Protein AF-A0A434DUI4-F1 (afdb_monomer_lite)

Secondary structure (DSSP, 8-state):
--HHHHHHHHHHHHHHHTT-HHHHHHHHHHHHHHHHHHHHHH--SSS--HHHHHHHHHHHHHHTGGG--SS--

Radius of gyration: 13.3 Å; chains: 1; bounding box: 27×19×39 Å

Foldseek 3Di:
DDVVLVVLLLVLLVVVVVPPVVSVVVSLVSQLVVQLVVLVVVCPDDDDDSVVSSVVVSVVCVVCSVVDDNPPD

Structure (mmCIF, N/CA/C/O backbone):
data_AF-A0A434DUI4-F1
#
_entry.id   AF-A0A434DUI4-F1
#
loop_
_atom_site.group_PDB
_atom_site.id
_atom_site.type_symbol
_atom_site.label_atom_id
_atom_site.label_alt_id
_atom_site.label_comp_id
_atom_site.label_asym_id
_atom_site.label_entity_id
_atom_site.label_seq_id
_atom_site.pdbx_PDB_ins_code
_atom_site.Cartn_x
_atom_site.Cartn_y
_atom_site.Cartn_z
_atom_site.occupancy
_atom_site.B_iso_or_equiv
_atom_site.auth_seq_id
_atom_site.auth_comp_id
_atom_site.auth_asym_id
_atom_site.auth_atom_id
_atom_site.pdbx_PDB_model_num
ATOM 1 N N . MET A 1 1 ? 13.220 4.045 0.849 1.00 68.44 1 MET A N 1
ATOM 2 C CA . MET A 1 1 ? 12.355 3.931 2.031 1.00 68.44 1 MET A CA 1
ATOM 3 C C . MET A 1 1 ? 13.191 4.371 3.206 1.00 68.44 1 MET A C 1
ATOM 5 O O . MET A 1 1 ? 14.286 3.850 3.378 1.00 68.44 1 MET A O 1
ATOM 9 N N . THR A 1 2 ? 12.752 5.411 3.892 1.00 84.12 2 THR A N 1
ATOM 10 C CA . THR A 1 2 ? 13.407 5.962 5.080 1.00 84.12 2 THR A CA 1
ATOM 11 C C . THR A 1 2 ? 12.749 5.387 6.335 1.00 84.12 2 THR A C 1
ATOM 13 O O . THR A 1 2 ? 11.607 4.938 6.265 1.00 84.12 2 THR A O 1
ATOM 16 N N . GLY A 1 3 ? 13.407 5.456 7.497 1.00 83.88 3 GLY A N 1
ATOM 17 C CA . GLY A 1 3 ? 12.776 5.043 8.763 1.00 83.88 3 GLY A CA 1
ATOM 18 C C . GLY A 1 3 ? 11.506 5.842 9.105 1.00 83.88 3 GLY A C 1
ATOM 19 O O . GLY A 1 3 ? 10.610 5.340 9.775 1.00 83.88 3 GLY A O 1
ATOM 20 N N . LYS A 1 4 ? 11.371 7.070 8.580 1.00 87.19 4 LYS A N 1
ATOM 21 C CA . LYS A 1 4 ? 10.139 7.869 8.701 1.00 87.19 4 LYS A CA 1
ATOM 22 C C . LYS A 1 4 ? 8.983 7.285 7.885 1.00 87.19 4 LYS A C 1
ATOM 24 O O . LYS A 1 4 ? 7.848 7.319 8.349 1.00 87.19 4 LYS A O 1
ATOM 29 N N . ASP A 1 5 ? 9.268 6.745 6.697 1.00 91.06 5 ASP A N 1
ATOM 30 C CA . ASP A 1 5 ? 8.250 6.093 5.864 1.00 91.06 5 ASP A CA 1
ATOM 31 C C . ASP A 1 5 ? 7.705 4.841 6.562 1.00 91.06 5 ASP A C 1
ATOM 33 O O . ASP A 1 5 ? 6.500 4.616 6.574 1.00 91.06 5 ASP A O 1
ATOM 37 N N . GLU A 1 6 ? 8.583 4.056 7.187 1.00 91.44 6 GLU A N 1
ATOM 38 C CA . GLU A 1 6 ? 8.213 2.842 7.919 1.00 91.44 6 GLU A CA 1
ATOM 39 C C . GLU A 1 6 ? 7.325 3.137 9.135 1.00 91.44 6 GLU A C 1
ATOM 41 O O . GLU A 1 6 ? 6.275 2.508 9.302 1.00 91.44 6 GLU A O 1
ATOM 46 N N . ALA A 1 7 ? 7.700 4.125 9.954 1.00 93.12 7 ALA A N 1
ATOM 47 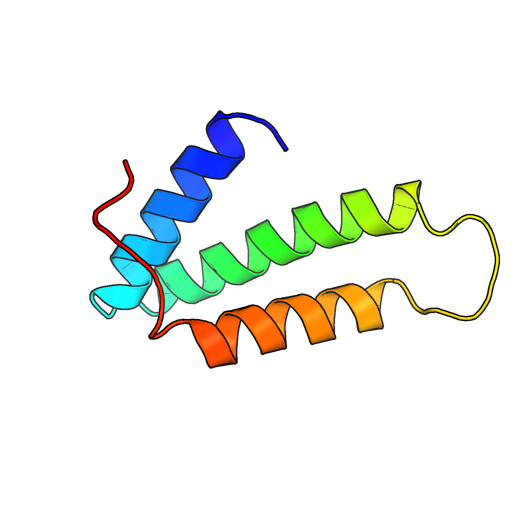C CA . ALA A 1 7 ? 6.912 4.534 11.115 1.00 93.12 7 ALA A CA 1
ATOM 48 C C . ALA A 1 7 ? 5.509 5.020 10.714 1.00 93.12 7 ALA A C 1
ATOM 50 O O . ALA A 1 7 ? 4.510 4.646 11.334 1.00 93.12 7 ALA A O 1
ATOM 51 N N . GLU A 1 8 ? 5.415 5.814 9.645 1.00 94.94 8 GLU A N 1
ATOM 52 C CA . GLU A 1 8 ? 4.137 6.338 9.164 1.00 94.94 8 GLU A CA 1
ATOM 53 C C . GLU A 1 8 ? 3.252 5.246 8.550 1.00 94.94 8 GLU A C 1
ATOM 55 O O . GLU A 1 8 ? 2.060 5.178 8.854 1.00 94.94 8 GLU A O 1
ATOM 60 N N . LEU A 1 9 ? 3.814 4.351 7.731 1.00 95.31 9 LEU A N 1
ATOM 61 C CA . LEU A 1 9 ? 3.070 3.208 7.197 1.00 95.31 9 LEU A CA 1
ATOM 62 C C . LEU A 1 9 ? 2.574 2.288 8.318 1.00 95.31 9 LEU A C 1
ATOM 64 O O . LEU A 1 9 ? 1.425 1.849 8.284 1.00 95.31 9 LEU A O 1
ATOM 68 N N . SER A 1 10 ? 3.397 2.053 9.342 1.00 94.31 10 SER A N 1
ATOM 69 C CA . SER A 1 10 ? 3.017 1.257 10.514 1.00 94.31 10 SER A CA 1
ATOM 70 C C . SER A 1 10 ? 1.870 1.903 11.291 1.00 94.31 10 SER A C 1
ATOM 72 O O . SER A 1 10 ? 0.917 1.218 11.669 1.00 94.31 10 SER A O 1
ATOM 74 N N . ARG A 1 11 ? 1.915 3.226 11.494 1.00 95.44 11 ARG A N 1
ATOM 75 C CA . ARG A 1 11 ? 0.836 3.991 12.136 1.00 95.44 11 ARG A CA 1
ATOM 76 C C . ARG A 1 11 ? -0.473 3.878 11.353 1.00 95.44 11 ARG A C 1
ATOM 78 O O . ARG A 1 11 ? -1.510 3.581 11.944 1.00 95.44 11 ARG A O 1
ATOM 85 N N . LEU A 1 12 ? -0.423 4.078 10.035 1.00 96.69 12 LEU A N 1
ATOM 86 C CA . LEU A 1 12 ? -1.599 3.997 9.166 1.00 96.69 12 LEU A CA 1
ATOM 87 C C . LEU A 1 12 ? -2.186 2.580 9.126 1.00 96.69 12 LEU A C 1
ATOM 89 O O . LEU A 1 12 ? -3.399 2.423 9.231 1.00 96.69 12 LEU A O 1
ATOM 93 N N . MET A 1 13 ? -1.346 1.543 9.048 1.00 95.38 13 MET A N 1
ATOM 94 C CA . MET A 1 13 ? -1.800 0.149 9.042 1.00 95.38 13 MET A CA 1
ATOM 95 C C . MET A 1 13 ? -2.459 -0.249 10.370 1.00 95.38 13 MET A C 1
ATOM 97 O O . MET A 1 13 ? -3.480 -0.935 10.375 1.00 95.38 13 MET A O 1
ATOM 101 N N . ARG A 1 14 ? -1.931 0.221 11.509 1.00 94.31 14 ARG A N 1
ATOM 102 C CA . ARG A 1 14 ? -2.546 -0.001 12.830 1.00 94.31 14 ARG A CA 1
ATOM 103 C C . ARG A 1 14 ? -3.924 0.654 12.931 1.00 94.31 14 ARG A C 1
ATOM 105 O O . ARG A 1 14 ? -4.865 -0.009 13.359 1.00 94.31 14 ARG A O 1
ATOM 112 N N . ALA A 1 15 ? -4.056 1.907 12.493 1.00 95.31 15 ALA A N 1
ATOM 113 C CA . ALA A 1 15 ? -5.346 2.600 12.447 1.00 95.31 15 ALA A CA 1
ATOM 114 C C . ALA A 1 15 ? -6.334 1.897 11.499 1.00 95.31 15 ALA A C 1
ATOM 116 O O . ALA A 1 15 ? -7.487 1.673 11.860 1.00 95.31 15 ALA A O 1
ATOM 117 N N . ALA A 1 16 ? -5.860 1.452 10.333 1.00 95.25 16 ALA A N 1
ATOM 118 C CA . ALA A 1 16 ? -6.655 0.665 9.402 1.00 95.25 16 ALA A CA 1
ATOM 119 C C . ALA A 1 16 ? -7.186 -0.618 10.049 1.00 95.25 16 ALA A C 1
ATOM 121 O O . ALA A 1 16 ? -8.370 -0.917 9.940 1.00 95.25 16 ALA A O 1
ATOM 122 N N . ILE A 1 17 ? -6.347 -1.394 10.737 1.00 93.88 17 ILE A N 1
ATOM 123 C CA . ILE A 1 17 ? -6.781 -2.616 11.440 1.00 93.88 17 ILE A CA 1
ATOM 124 C C . ILE A 1 17 ? -7.819 -2.303 12.526 1.00 93.88 17 ILE A C 1
ATOM 126 O O . ILE A 1 17 ? -8.745 -3.086 12.709 1.00 93.88 17 ILE A O 1
ATOM 130 N N . ALA A 1 18 ? -7.721 -1.141 13.177 1.00 93.81 18 ALA A N 1
ATOM 131 C CA . ALA A 1 18 ? -8.713 -0.658 14.138 1.00 93.81 18 ALA A CA 1
ATOM 132 C C . ALA A 1 18 ? -10.032 -0.162 13.499 1.00 93.81 18 ALA A C 1
ATOM 134 O O . ALA A 1 18 ? -10.931 0.261 14.221 1.00 93.81 18 ALA A O 1
ATOM 135 N N . GLY A 1 19 ? -10.165 -0.219 12.168 1.00 95.00 19 GLY A N 1
ATOM 136 C CA . GLY A 1 19 ? -11.386 0.131 11.435 1.00 95.00 19 GLY A CA 1
ATOM 137 C C . GLY A 1 19 ? -11.339 1.470 10.694 1.00 95.00 19 GLY A C 1
ATOM 138 O O . GLY A 1 19 ? -12.326 1.835 10.062 1.00 95.00 19 GLY A O 1
ATOM 139 N N . ASP A 1 20 ? -10.219 2.199 10.719 1.00 97.38 20 ASP A N 1
ATOM 140 C CA . ASP A 1 20 ? -10.095 3.464 9.986 1.00 97.38 20 ASP A CA 1
ATOM 141 C C . ASP A 1 20 ? -9.829 3.223 8.488 1.00 97.38 20 ASP A C 1
ATOM 143 O O . ASP A 1 20 ? -8.696 3.029 8.033 1.00 97.38 20 ASP A O 1
ATOM 147 N N . GLU A 1 21 ? -10.894 3.248 7.690 1.00 96.31 21 GLU A N 1
ATOM 148 C CA . GLU A 1 21 ? -10.809 3.085 6.236 1.00 96.31 21 GLU A CA 1
ATOM 149 C C . GLU A 1 21 ? -10.024 4.208 5.543 1.00 96.31 21 GLU A C 1
ATOM 151 O O . GLU A 1 21 ? -9.364 3.961 4.529 1.00 96.31 21 GLU A O 1
ATOM 156 N N . LYS A 1 22 ? -10.035 5.434 6.088 1.00 98.12 22 LYS A N 1
ATOM 157 C CA . LYS A 1 22 ? -9.268 6.552 5.517 1.00 98.12 22 LYS A CA 1
ATOM 158 C C . LYS A 1 22 ? -7.777 6.320 5.715 1.00 98.12 22 LYS A C 1
ATOM 160 O O . LYS A 1 22 ? -7.011 6.472 4.764 1.00 98.12 22 LYS A O 1
ATOM 165 N N . ALA A 1 23 ? -7.382 5.863 6.904 1.00 97.69 23 ALA A N 1
ATOM 166 C CA . ALA A 1 23 ? -6.005 5.463 7.170 1.00 97.69 23 ALA A CA 1
ATOM 167 C C . ALA A 1 23 ? -5.553 4.332 6.237 1.00 97.69 23 ALA A C 1
ATOM 169 O O . ALA A 1 23 ? -4.413 4.336 5.770 1.00 97.69 23 ALA A O 1
ATOM 170 N N . TYR A 1 24 ? -6.449 3.398 5.901 1.00 97.62 24 TYR A N 1
ATOM 171 C CA . TYR A 1 24 ? -6.139 2.334 4.949 1.00 97.62 24 TYR A CA 1
ATOM 172 C C . TYR A 1 24 ? -5.937 2.853 3.518 1.00 97.62 24 TYR A C 1
ATOM 174 O O . TYR A 1 24 ? -4.977 2.469 2.847 1.00 97.62 24 TYR A O 1
ATOM 182 N N . ALA A 1 25 ? -6.789 3.770 3.057 1.00 97.81 25 ALA A N 1
ATOM 183 C CA . ALA A 1 25 ? -6.616 4.410 1.756 1.00 97.81 25 ALA A CA 1
ATOM 184 C C . ALA A 1 25 ? -5.291 5.189 1.679 1.00 97.81 25 ALA A C 1
ATOM 186 O O . ALA A 1 25 ? -4.562 5.088 0.689 1.00 97.81 25 ALA A O 1
ATOM 187 N N . ASP A 1 26 ? -4.939 5.923 2.737 1.00 98.25 26 ASP A N 1
ATOM 188 C CA . ASP A 1 26 ? -3.677 6.663 2.816 1.00 98.25 26 ASP A CA 1
ATOM 189 C C . ASP A 1 26 ? -2.457 5.736 2.870 1.00 98.25 26 ASP A C 1
ATOM 191 O O . ASP A 1 26 ? -1.449 6.000 2.206 1.00 98.25 26 ASP A O 1
ATOM 195 N N . PHE A 1 27 ? -2.562 4.615 3.588 1.00 97.75 27 PHE A N 1
ATOM 196 C CA . PHE A 1 27 ? -1.551 3.560 3.595 1.00 97.75 27 PHE A CA 1
ATOM 197 C C . PHE A 1 27 ? -1.290 3.021 2.180 1.00 97.75 27 PHE A C 1
ATOM 199 O O . PHE A 1 27 ? -0.133 2.948 1.750 1.00 97.75 27 PHE A O 1
ATOM 206 N N . LEU A 1 28 ? -2.347 2.682 1.431 1.00 97.69 28 LEU A N 1
ATOM 207 C CA . LEU A 1 28 ? -2.220 2.148 0.072 1.00 97.69 28 LEU A CA 1
ATOM 208 C C . LEU A 1 28 ? -1.624 3.185 -0.886 1.00 97.69 28 LEU A C 1
ATOM 210 O O . LEU A 1 28 ? -0.715 2.853 -1.645 1.00 97.69 28 LEU A O 1
ATOM 214 N N . ARG A 1 29 ? -2.056 4.452 -0.815 1.00 98.00 29 ARG A N 1
ATOM 215 C CA . ARG A 1 29 ? -1.506 5.544 -1.645 1.00 98.00 29 ARG A CA 1
ATOM 216 C C . ARG A 1 29 ? -0.006 5.735 -1.426 1.00 98.00 29 ARG A C 1
ATOM 218 O O . ARG A 1 29 ? 0.751 5.846 -2.391 1.00 98.00 29 ARG A O 1
ATOM 225 N N . ARG A 1 30 ? 0.437 5.762 -0.165 1.00 97.38 30 ARG A N 1
ATOM 226 C CA . ARG A 1 30 ? 1.861 5.919 0.177 1.00 97.38 30 ARG A CA 1
ATOM 227 C C . ARG A 1 30 ? 2.679 4.704 -0.247 1.00 97.38 30 ARG A C 1
ATOM 229 O O . ARG A 1 30 ? 3.732 4.867 -0.861 1.00 97.38 30 ARG A O 1
ATOM 236 N N . THR A 1 31 ? 2.173 3.501 0.016 1.00 97.06 31 THR A N 1
ATOM 237 C CA . THR A 1 31 ? 2.809 2.253 -0.427 1.00 97.06 31 THR A CA 1
ATOM 238 C C . THR A 1 31 ? 2.962 2.226 -1.948 1.00 97.06 31 THR A C 1
ATOM 240 O O . THR A 1 31 ? 4.055 1.958 -2.441 1.00 97.06 31 THR A O 1
ATOM 243 N N . ALA A 1 32 ? 1.924 2.606 -2.698 1.00 97.00 32 ALA A N 1
ATOM 244 C CA . ALA A 1 32 ? 1.969 2.687 -4.157 1.00 97.00 32 ALA A CA 1
ATOM 245 C C . ALA A 1 32 ? 3.081 3.624 -4.652 1.00 97.00 32 ALA A C 1
ATOM 247 O O . ALA A 1 32 ? 3.840 3.265 -5.549 1.00 97.00 32 ALA A O 1
ATOM 248 N N . ALA A 1 33 ? 3.224 4.808 -4.044 1.00 95.94 33 ALA A N 1
ATOM 249 C CA . ALA A 1 33 ? 4.271 5.762 -4.408 1.00 95.94 33 ALA A CA 1
ATOM 250 C C . ALA A 1 33 ? 5.686 5.203 -4.158 1.00 95.94 33 ALA A C 1
ATOM 252 O O . ALA A 1 33 ? 6.573 5.349 -5.006 1.00 95.94 33 ALA A O 1
ATOM 253 N N . LEU A 1 34 ? 5.892 4.525 -3.024 1.00 95.25 34 LEU A N 1
ATOM 254 C CA . LEU A 1 34 ? 7.170 3.900 -2.677 1.00 95.25 34 LEU A CA 1
ATOM 255 C C . LEU A 1 34 ? 7.519 2.748 -3.625 1.00 95.25 34 LEU A C 1
ATOM 257 O O . LEU A 1 34 ? 8.648 2.693 -4.126 1.00 95.25 34 LEU A O 1
ATOM 261 N N . VAL A 1 35 ? 6.554 1.866 -3.903 1.00 94.50 35 VAL A N 1
ATOM 262 C CA . VAL A 1 35 ? 6.719 0.732 -4.823 1.00 94.50 35 VAL A CA 1
ATOM 263 C C . VAL A 1 35 ? 6.977 1.241 -6.235 1.00 94.50 35 VAL A C 1
ATOM 265 O O . VAL A 1 35 ? 7.977 0.856 -6.830 1.00 94.50 35 VAL A O 1
ATOM 268 N N . ARG A 1 36 ? 6.187 2.194 -6.743 1.00 94.25 36 ARG A N 1
ATOM 269 C CA . ARG A 1 36 ? 6.405 2.803 -8.065 1.00 94.25 36 ARG A CA 1
ATOM 270 C C . ARG A 1 36 ? 7.808 3.391 -8.192 1.00 94.25 36 ARG A C 1
ATOM 272 O O . ARG A 1 36 ? 8.488 3.159 -9.188 1.00 94.25 36 ARG A O 1
ATOM 279 N N . GLY A 1 37 ? 8.270 4.124 -7.177 1.00 92.81 37 GLY A N 1
ATOM 280 C CA . GLY A 1 37 ? 9.626 4.672 -7.155 1.00 92.81 37 GLY A CA 1
ATOM 281 C C . GLY A 1 37 ? 10.707 3.587 -7.154 1.00 92.81 37 GLY A C 1
ATOM 282 O O . GLY A 1 37 ? 11.730 3.736 -7.817 1.00 92.81 37 GLY A O 1
ATOM 283 N N . PHE A 1 38 ? 10.497 2.490 -6.425 1.00 91.25 38 PHE A N 1
ATOM 284 C CA . PHE A 1 38 ? 11.404 1.342 -6.407 1.00 91.25 38 PHE A CA 1
ATOM 285 C C . PHE A 1 38 ? 11.445 0.609 -7.751 1.00 91.25 38 PHE A C 1
ATOM 287 O O . PHE A 1 38 ? 12.530 0.369 -8.277 1.00 91.25 38 PHE A O 1
ATOM 294 N N . VAL A 1 39 ? 10.279 0.310 -8.320 1.00 90.75 39 VAL A N 1
ATOM 295 C CA . VAL A 1 39 ? 10.126 -0.426 -9.576 1.00 90.75 39 VAL A CA 1
ATOM 296 C C . VAL A 1 39 ? 10.698 0.370 -10.747 1.00 90.75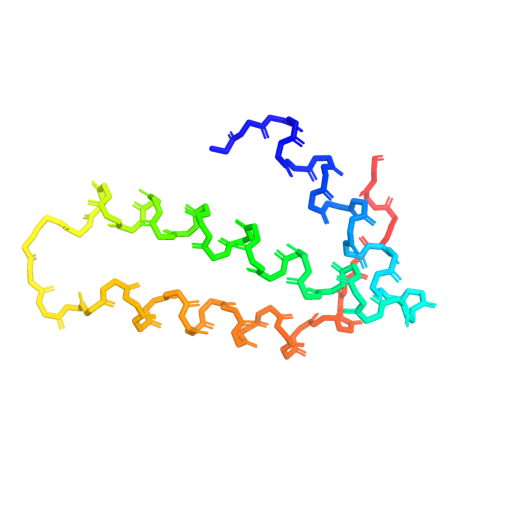 39 VAL A C 1
ATOM 298 O O . VAL A 1 39 ? 11.501 -0.169 -11.502 1.00 90.75 39 VAL A O 1
ATOM 301 N N . ARG A 1 40 ? 10.421 1.680 -10.833 1.00 89.06 40 ARG A N 1
ATOM 302 C CA . ARG A 1 40 ? 10.999 2.569 -11.863 1.00 89.06 40 ARG A CA 1
ATOM 303 C C . ARG A 1 40 ? 12.528 2.607 -11.863 1.00 89.06 40 ARG A C 1
ATOM 305 O O . ARG A 1 40 ? 13.119 2.839 -12.908 1.00 89.06 40 ARG A O 1
ATOM 312 N N . ARG A 1 41 ? 13.174 2.399 -10.710 1.00 86.94 41 ARG A N 1
ATOM 313 C CA . ARG A 1 41 ? 14.643 2.327 -10.617 1.00 86.94 41 ARG A CA 1
ATOM 314 C C . ARG A 1 41 ? 15.209 0.958 -10.994 1.00 86.94 41 ARG A C 1
ATOM 316 O O . ARG A 1 41 ? 16.399 0.872 -11.272 1.00 86.94 41 ARG A O 1
ATOM 323 N N . LYS A 1 42 ? 14.401 -0.104 -10.929 1.00 81.75 42 LYS A N 1
ATOM 324 C CA . LYS A 1 42 ? 14.851 -1.494 -11.096 1.00 81.75 42 LYS A CA 1
ATOM 325 C C . LYS A 1 42 ? 14.488 -2.112 -12.440 1.00 81.75 42 LYS A C 1
ATOM 327 O O . LYS A 1 42 ? 15.247 -2.946 -12.920 1.00 81.75 42 LYS A O 1
ATOM 332 N N . ILE A 1 43 ? 13.361 -1.730 -13.036 1.00 77.50 43 ILE A N 1
ATOM 333 C CA . ILE A 1 43 ? 12.973 -2.203 -14.366 1.00 77.50 43 ILE A CA 1
ATOM 334 C C . ILE A 1 43 ? 13.732 -1.364 -15.394 1.00 77.50 43 ILE A C 1
ATOM 336 O O . ILE A 1 43 ? 13.278 -0.314 -15.842 1.00 77.50 43 ILE A O 1
ATOM 340 N N . VAL A 1 44 ? 14.935 -1.827 -15.722 1.00 63.94 44 VAL A N 1
ATOM 341 C CA . VAL A 1 44 ? 15.755 -1.321 -16.821 1.00 63.94 44 VAL A CA 1
ATOM 342 C C . VAL A 1 44 ? 15.634 -2.357 -17.936 1.00 63.94 44 VAL A C 1
ATOM 344 O O . VAL A 1 44 ? 16.337 -3.357 -17.927 1.00 63.94 44 VAL A O 1
ATOM 347 N N . HIS A 1 45 ? 14.690 -2.126 -18.849 1.00 57.59 45 HIS A N 1
ATOM 348 C CA . HIS A 1 45 ? 14.363 -2.966 -20.011 1.00 57.59 45 HIS A CA 1
ATOM 349 C C . HIS A 1 45 ? 13.633 -4.298 -19.735 1.00 57.59 45 HIS A C 1
ATOM 351 O O . HIS A 1 45 ? 14.168 -5.215 -19.124 1.00 57.59 45 HIS A O 1
ATOM 357 N N . GLY A 1 46 ? 12.432 -4.429 -20.319 1.00 63.22 46 GLY A N 1
ATOM 358 C CA . GLY A 1 46 ? 11.797 -5.721 -20.612 1.00 63.22 46 GLY A CA 1
ATOM 359 C C . GLY A 1 46 ? 10.474 -6.008 -19.890 1.00 63.22 46 GLY A C 1
ATOM 360 O O . GLY A 1 46 ? 10.454 -6.242 -18.688 1.00 63.22 46 GLY A O 1
ATOM 361 N N . GLY A 1 47 ? 9.391 -6.065 -20.676 1.00 72.69 47 GLY A N 1
ATOM 362 C CA . GLY A 1 47 ? 8.201 -6.918 -20.502 1.00 72.69 47 GLY A CA 1
ATOM 363 C C . GLY A 1 47 ? 7.217 -6.652 -19.359 1.00 72.69 47 GLY A C 1
ATOM 364 O O . GLY A 1 47 ? 6.050 -6.991 -19.514 1.00 72.69 47 GLY A O 1
ATOM 365 N N . VAL A 1 48 ? 7.649 -6.079 -18.238 1.00 80.38 48 VAL A N 1
ATOM 366 C CA . VAL A 1 48 ? 6.806 -5.909 -17.044 1.00 80.38 48 VAL A CA 1
ATOM 367 C C . VAL A 1 48 ? 6.391 -4.450 -16.900 1.00 80.38 48 VAL A C 1
ATOM 369 O O . VAL A 1 48 ? 7.254 -3.575 -16.785 1.00 80.38 48 VAL A O 1
ATOM 372 N N . ASP A 1 49 ? 5.080 -4.189 -16.885 1.00 87.62 49 ASP A N 1
ATOM 373 C CA . ASP A 1 49 ? 4.549 -2.858 -16.597 1.00 87.62 49 ASP A CA 1
ATOM 374 C C . ASP A 1 49 ? 4.789 -2.522 -15.112 1.00 87.62 49 ASP A C 1
ATOM 376 O O . ASP A 1 49 ? 4.405 -3.290 -14.221 1.00 87.62 49 ASP A O 1
ATOM 380 N N . PRO A 1 50 ? 5.437 -1.387 -14.795 1.00 88.94 50 PRO A N 1
ATOM 381 C CA . PRO A 1 50 ? 5.587 -0.939 -13.421 1.00 88.94 50 PRO A CA 1
ATOM 382 C C . PRO A 1 50 ? 4.277 -0.840 -12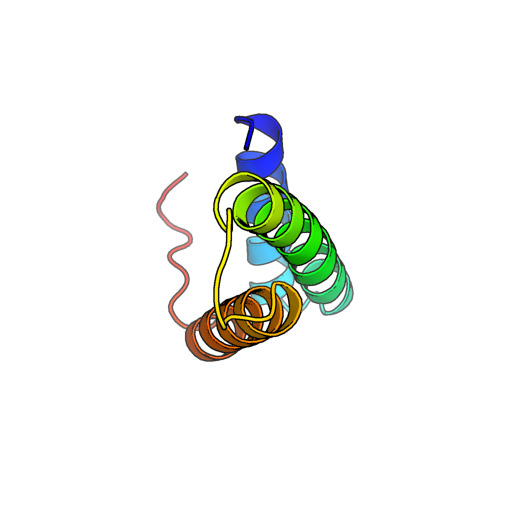.630 1.00 88.94 50 PRO A C 1
ATOM 384 O O . PRO A 1 50 ? 4.303 -1.047 -11.415 1.00 88.94 50 PRO A O 1
ATOM 387 N N . GLU A 1 51 ? 3.158 -0.506 -13.277 1.00 92.06 51 GLU A N 1
ATOM 388 C CA . GLU A 1 51 ? 1.863 -0.403 -12.602 1.00 92.06 51 GLU A CA 1
ATOM 389 C C . GLU A 1 51 ? 1.270 -1.780 -12.272 1.00 92.06 51 GLU A C 1
ATOM 391 O O . GLU A 1 51 ? 0.664 -1.907 -11.207 1.00 92.06 51 GLU A O 1
ATOM 396 N N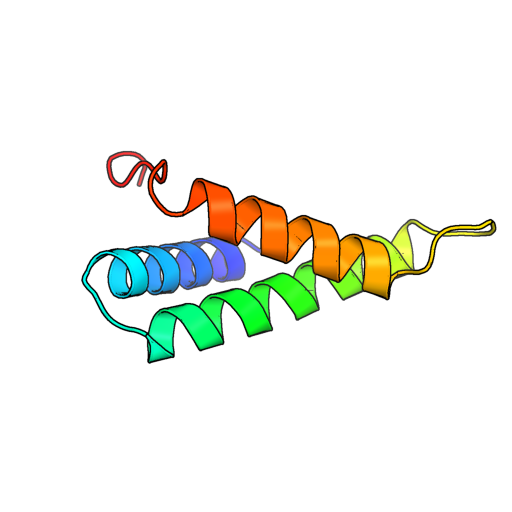 . ASP A 1 52 ? 1.547 -2.827 -13.058 1.00 93.38 52 ASP A N 1
ATOM 397 C CA . ASP A 1 52 ? 1.147 -4.204 -12.721 1.00 93.38 52 ASP A CA 1
ATOM 398 C C . ASP A 1 52 ? 1.818 -4.654 -11.417 1.00 93.38 52 ASP A C 1
ATOM 400 O O . ASP A 1 52 ? 1.177 -5.184 -10.509 1.00 93.38 52 ASP A O 1
ATOM 404 N N . VAL A 1 53 ? 3.115 -4.365 -11.262 1.00 93.44 53 VAL A N 1
ATOM 405 C CA . VAL A 1 53 ? 3.853 -4.686 -10.028 1.00 93.44 53 VAL A CA 1
ATOM 406 C C . VAL A 1 53 ? 3.281 -3.933 -8.830 1.00 93.44 53 VAL A C 1
ATOM 408 O O . VAL A 1 53 ? 3.173 -4.492 -7.734 1.00 93.44 53 VAL A O 1
ATOM 411 N N . VAL A 1 54 ? 2.922 -2.659 -9.012 1.00 95.50 54 VAL A N 1
ATOM 412 C CA . VAL A 1 54 ? 2.271 -1.867 -7.962 1.00 95.50 54 VAL A CA 1
ATOM 413 C C . VAL A 1 54 ? 0.935 -2.503 -7.590 1.00 9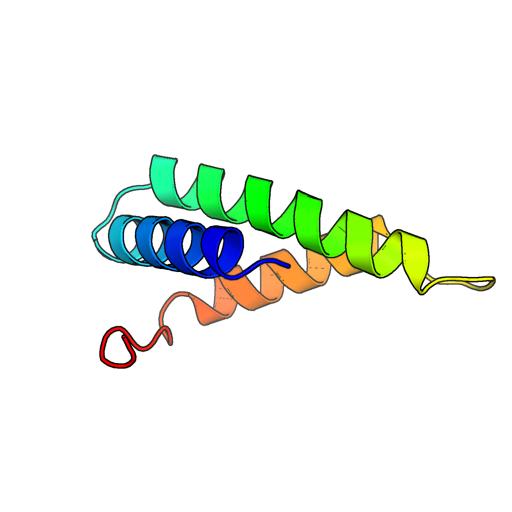5.50 54 VAL A C 1
ATOM 415 O O . VAL A 1 54 ? 0.699 -2.739 -6.406 1.00 95.50 54 VAL A O 1
ATOM 418 N N . GLN A 1 55 ? 0.094 -2.827 -8.570 1.00 96.06 55 GLN A N 1
ATOM 419 C CA . GLN A 1 55 ? -1.221 -3.416 -8.348 1.00 96.06 55 GLN A CA 1
ATOM 420 C C . GLN A 1 55 ? -1.137 -4.751 -7.602 1.00 96.06 55 GLN A C 1
ATOM 422 O O . GLN A 1 55 ? -1.767 -4.893 -6.553 1.00 96.06 55 GLN A O 1
ATOM 427 N N . GLU A 1 56 ? -0.318 -5.689 -8.078 1.00 97.00 56 GLU A N 1
ATOM 428 C CA . GLU A 1 56 ? -0.138 -7.001 -7.446 1.00 97.00 56 GLU A CA 1
ATOM 429 C C . GLU A 1 56 ? 0.410 -6.875 -6.020 1.00 97.00 56 GLU A C 1
ATOM 431 O O . GLU A 1 56 ? -0.027 -7.574 -5.103 1.00 97.00 56 GLU A O 1
ATOM 436 N N . THR A 1 57 ? 1.314 -5.918 -5.788 1.00 96.38 57 THR A N 1
ATOM 437 C CA . THR A 1 57 ? 1.828 -5.639 -4.441 1.00 96.38 57 THR A CA 1
ATOM 438 C C . THR A 1 57 ? 0.718 -5.148 -3.511 1.00 96.38 57 THR A C 1
ATOM 440 O O . THR A 1 57 ? 0.582 -5.648 -2.391 1.00 96.38 57 THR A O 1
ATOM 443 N N . LEU A 1 58 ? -0.091 -4.179 -3.949 1.00 97.38 58 LEU A N 1
ATOM 444 C CA . LEU A 1 58 ? -1.192 -3.650 -3.139 1.00 97.38 58 LEU A CA 1
ATOM 445 C C . LEU A 1 58 ? -2.269 -4.713 -2.888 1.00 97.38 58 LEU A C 1
ATOM 447 O O . LEU A 1 58 ? -2.781 -4.796 -1.770 1.00 97.38 58 LEU A O 1
ATOM 451 N N . LEU A 1 59 ? -2.570 -5.551 -3.884 1.00 98.12 59 LEU A N 1
ATOM 452 C CA . LEU A 1 59 ? -3.511 -6.661 -3.754 1.00 98.12 59 LEU A CA 1
ATOM 453 C C . LEU A 1 59 ? -3.012 -7.692 -2.737 1.00 98.12 59 LEU A C 1
ATOM 455 O O . LEU A 1 59 ? -3.756 -8.080 -1.836 1.00 98.12 59 LEU A O 1
ATOM 459 N N . ALA A 1 60 ? -1.737 -8.078 -2.812 1.00 97.69 60 ALA A N 1
ATOM 460 C CA . ALA A 1 60 ? -1.131 -8.998 -1.855 1.00 97.69 60 ALA A CA 1
ATOM 461 C C . ALA A 1 60 ? -1.181 -8.451 -0.419 1.00 97.69 60 ALA A C 1
ATOM 463 O O . ALA A 1 60 ? -1.495 -9.194 0.515 1.00 97.69 60 ALA A O 1
ATOM 464 N N . ILE A 1 61 ? -0.918 -7.152 -0.233 1.00 95.62 61 ILE A N 1
ATOM 465 C CA . ILE A 1 61 ? -1.037 -6.504 1.080 1.00 95.62 61 ILE A CA 1
ATOM 466 C C . ILE A 1 61 ? -2.491 -6.487 1.552 1.00 95.62 61 ILE A C 1
ATOM 468 O O . ILE A 1 61 ? -2.750 -6.758 2.722 1.00 95.62 61 ILE A O 1
ATOM 472 N N . HIS A 1 62 ? -3.443 -6.197 0.665 1.00 95.69 62 HIS A N 1
ATOM 473 C CA . HIS A 1 62 ? -4.865 -6.212 0.994 1.00 95.69 62 HIS A CA 1
ATOM 474 C C . HIS A 1 62 ? -5.328 -7.585 1.477 1.00 95.69 62 HIS A C 1
ATOM 476 O O . HIS A 1 62 ? -5.873 -7.699 2.575 1.00 95.69 62 HIS A O 1
ATOM 482 N N . VAL A 1 63 ? -5.032 -8.634 0.708 1.00 96.75 63 VAL A N 1
ATOM 483 C CA . VAL A 1 63 ? -5.384 -10.018 1.049 1.00 96.75 63 VAL A CA 1
ATOM 484 C C . VAL A 1 63 ? -4.776 -10.421 2.393 1.00 96.75 63 VAL A C 1
ATOM 486 O O . VAL A 1 63 ? -5.449 -11.032 3.222 1.00 96.75 63 VAL A O 1
ATOM 489 N N . LYS A 1 64 ? -3.525 -10.030 2.656 1.00 94.50 64 LYS A N 1
ATOM 490 C CA . LYS A 1 64 ? -2.807 -10.352 3.899 1.00 94.50 64 LYS A CA 1
ATOM 491 C C . LYS A 1 64 ? -3.008 -9.333 5.023 1.00 94.50 64 LYS A C 1
ATOM 493 O O . LYS A 1 64 ? -2.386 -9.461 6.072 1.00 94.50 64 LYS A O 1
ATOM 498 N N . ARG A 1 65 ? -3.886 -8.335 4.869 1.00 92.25 65 ARG A N 1
ATOM 499 C CA . ARG A 1 65 ? -4.093 -7.282 5.884 1.00 92.25 65 ARG A CA 1
ATOM 500 C C . ARG A 1 65 ? -4.416 -7.857 7.262 1.00 92.25 65 ARG A C 1
ATOM 502 O O . ARG A 1 65 ? -3.936 -7.346 8.269 1.00 92.25 65 ARG A O 1
ATOM 509 N N . HIS A 1 66 ? -5.203 -8.927 7.294 1.00 89.25 66 HIS A N 1
ATOM 510 C CA . HIS A 1 66 ? -5.627 -9.602 8.519 1.00 89.25 66 HIS A CA 1
ATOM 511 C C . HIS A 1 66 ? -4.501 -10.383 9.219 1.00 89.25 66 HIS A C 1
ATOM 513 O O . HIS A 1 66 ? -4.656 -10.758 10.375 1.00 89.25 66 HIS A O 1
ATOM 519 N N . THR A 1 67 ? -3.365 -10.614 8.552 1.00 91.19 67 THR A N 1
ATOM 520 C CA . THR A 1 67 ? -2.203 -11.310 9.130 1.00 91.19 67 THR A CA 1
ATOM 521 C C . THR A 1 67 ? -1.163 -10.342 9.698 1.00 91.19 67 THR A C 1
ATOM 523 O O . THR A 1 67 ? -0.035 -10.747 9.984 1.00 91.19 67 THR A O 1
ATOM 526 N N . TRP A 1 68 ? -1.479 -9.047 9.796 1.00 88.12 68 TRP A N 1
ATOM 527 C CA . TRP A 1 68 ? -0.543 -8.045 10.294 1.00 88.12 68 TRP A CA 1
ATOM 528 C C . TRP A 1 68 ? -0.257 -8.240 11.785 1.00 88.12 68 TRP A C 1
ATOM 530 O O . TRP A 1 68 ? -1.164 -8.285 12.614 1.00 88.12 68 TRP A O 1
ATOM 540 N N . ARG A 1 69 ? 1.030 -8.296 12.124 1.00 84.94 69 ARG A N 1
ATOM 541 C CA . ARG A 1 69 ? 1.521 -8.438 13.494 1.00 84.94 69 ARG A CA 1
ATOM 542 C C . ARG A 1 69 ? 1.706 -7.066 14.137 1.00 84.94 69 ARG A C 1
ATOM 544 O O . ARG A 1 69 ? 2.531 -6.273 13.693 1.00 84.94 69 ARG A O 1
ATOM 551 N N . GLN A 1 70 ? 0.899 -6.765 15.153 1.00 73.38 70 GLN A N 1
ATOM 552 C CA . GLN A 1 70 ? 0.937 -5.484 15.873 1.00 73.38 70 GLN A CA 1
ATOM 553 C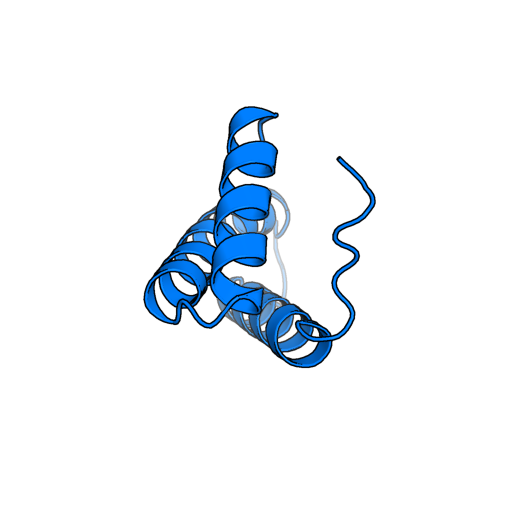 C . GLN A 1 70 ? 1.989 -5.449 16.995 1.00 73.38 70 GLN A C 1
ATOM 555 O O . GLN A 1 70 ? 2.288 -4.376 17.516 1.00 73.38 70 GLN A O 1
ATOM 560 N N . ASP A 1 71 ? 2.549 -6.597 17.354 1.00 71.12 71 ASP A N 1
ATOM 561 C CA . ASP A 1 71 ? 3.480 -6.827 18.462 1.00 71.12 71 ASP A CA 1
ATOM 562 C C . ASP A 1 71 ? 4.944 -6.488 18.140 1.00 71.12 71 ASP A C 1
ATOM 564 O O . ASP A 1 71 ? 5.756 -6.372 19.051 1.00 71.12 71 ASP A O 1
ATOM 568 N N . LEU A 1 72 ? 5.282 -6.273 16.867 1.00 58.94 72 LEU A N 1
ATOM 569 C CA . LEU A 1 72 ? 6.608 -5.817 16.446 1.00 58.94 72 LEU A CA 1
ATOM 570 C C . LEU A 1 72 ? 6.584 -4.287 16.287 1.00 58.94 72 LEU A C 1
ATOM 572 O O . LEU A 1 72 ? 6.144 -3.766 15.259 1.00 58.94 72 LEU A O 1
ATOM 576 N N . ALA A 1 73 ? 6.979 -3.571 17.338 1.00 50.97 73 ALA A N 1
ATOM 577 C CA . ALA A 1 73 ? 7.335 -2.151 17.325 1.00 50.97 73 ALA A CA 1
ATOM 578 C C . ALA A 1 73 ? 8.636 -1.966 18.106 1.00 50.97 73 ALA A C 1
ATOM 580 O O . ALA A 1 73 ? 8.745 -2.591 19.184 1.00 50.97 73 ALA A O 1
#

Sequence (73 aa):
MTGKDEAELSRLMRAAIAGDEKAYADFLRRTAALVRGFVRRKIVHGGVDPEDVVQETLLAIHVKRHTWRQDLA

pLDDT: mean 89.74, std 10.75, range [50.97, 98.25]